Protein AF-A0A9D0LKR5-F1 (afdb_monomer)

Nearest PDB structures (foldseek):
  7ey6-assembly1_A  TM=2.014E-01  e=6.506E-01  Escherichia phage T7
  6r21-assembly1_A  TM=2.466E-01  e=1.812E+00  Escherichia phage T7
  2i8d-assembly1_B  TM=1.854E-01  e=2.496E+00  Lacticase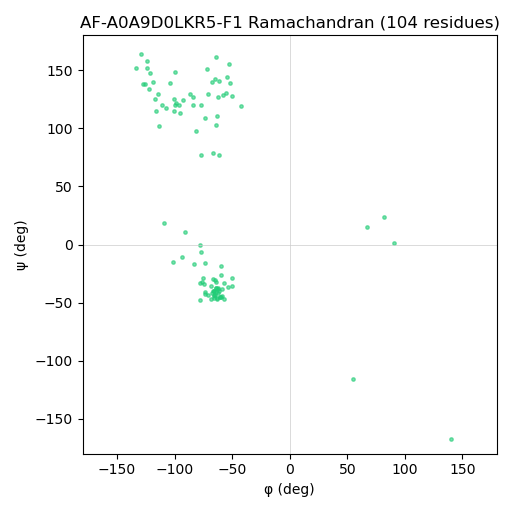ibacillus casei

Solvent-accessible surface area (backbone atoms only — not comparable to full-atom values): 6896 Å² total; per-residue (Å²): 136,87,80,90,73,82,64,46,83,51,100,92,45,78,46,68,58,68,79,81,48,67,95,49,92,45,78,43,80,45,79,55,89,96,43,79,46,76,44,65,49,70,57,70,72,53,47,49,52,49,49,52,51,50,54,50,51,36,44,76,71,62,72,49,78,82,75,71,88,65,73,80,69,78,66,76,48,77,67,55,46,51,53,46,48,63,74,68,47,88,56,80,55,70,70,56,53,54,52,50,39,56,72,72,72,103

Radius of gyration: 25.8 Å; Cα contacts (8 Å, |Δi|>4): 48; chains: 1; bounding box: 70×28×47 Å

Sequence (106 aa):
MATKINAQITPRGLLIPRAALQGWDEVEVVREGDQIVIRPVPPTREREAIRDLVIQALREDGLLVEMKEGSLWPPATPEERAELAKKLGIDPPLSEIAIEERRAGW

pLDDT: mean 76.83, std 10.13, range [48.41, 92.44]

Structure (mmCIF, N/CA/C/O backbone):
data_AF-A0A9D0LKR5-F1
#
_entry.id   AF-A0A9D0LKR5-F1
#
loop_
_atom_site.group_PDB
_atom_site.id
_atom_site.type_symbol
_atom_site.label_atom_id
_atom_site.label_alt_id
_atom_site.label_comp_id
_atom_site.label_asym_id
_atom_site.label_entity_id
_atom_site.label_seq_id
_atom_site.pdbx_PDB_ins_code
_atom_site.Cartn_x
_atom_site.Cartn_y
_atom_site.Cartn_z
_atom_site.occupancy
_atom_site.B_iso_or_equiv
_atom_site.auth_seq_id
_atom_site.auth_comp_id
_atom_site.auth_asym_id
_atom_site.auth_atom_id
_atom_site.pdbx_PDB_model_num
ATOM 1 N N . MET A 1 1 ? -27.263 10.505 3.291 1.00 48.41 1 MET A N 1
ATOM 2 C CA . MET A 1 1 ? -28.043 10.426 2.033 1.00 48.41 1 MET A CA 1
ATOM 3 C C . MET A 1 1 ? -27.398 9.374 1.149 1.00 48.41 1 MET A C 1
ATOM 5 O O . MET A 1 1 ? -26.181 9.384 1.049 1.00 48.41 1 MET A O 1
ATOM 9 N N . ALA A 1 2 ? -28.174 8.462 0.564 1.00 66.94 2 ALA A N 1
ATOM 10 C CA . ALA A 1 2 ? -27.649 7.445 -0.346 1.00 66.94 2 ALA A CA 1
ATOM 11 C C . ALA A 1 2 ? -27.808 7.921 -1.797 1.00 66.94 2 ALA A C 1
ATOM 13 O O . ALA A 1 2 ? -28.927 8.181 -2.243 1.00 66.94 2 ALA A O 1
ATOM 14 N N . THR A 1 3 ? -26.698 8.045 -2.521 1.00 75.62 3 THR A N 1
ATOM 15 C CA . THR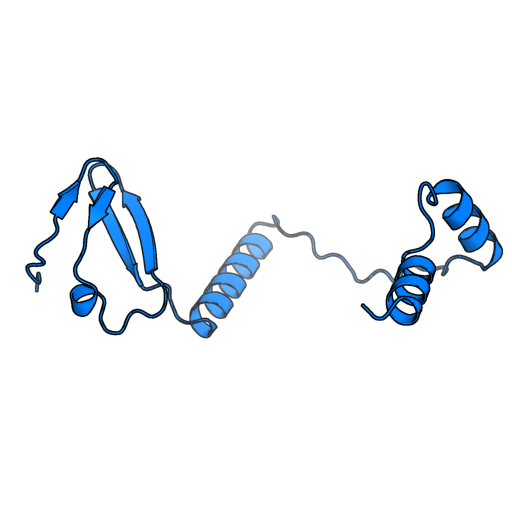 A 1 3 ? -26.699 8.378 -3.950 1.00 75.62 3 THR A CA 1
ATOM 16 C C . THR A 1 3 ? -26.895 7.100 -4.754 1.00 75.62 3 THR A C 1
ATOM 18 O O . THR A 1 3 ? -26.172 6.125 -4.562 1.00 75.62 3 THR A O 1
ATOM 21 N N . LYS A 1 4 ? -27.879 7.084 -5.658 1.00 81.44 4 LYS A N 1
ATOM 22 C CA . LYS A 1 4 ? -28.070 5.954 -6.572 1.00 81.44 4 LYS A CA 1
ATOM 23 C C . LYS A 1 4 ? -27.035 6.031 -7.689 1.00 81.44 4 LYS A C 1
ATOM 25 O O . LYS A 1 4 ? -27.004 7.008 -8.433 1.00 81.44 4 LYS A O 1
ATOM 30 N N . ILE A 1 5 ? -26.213 4.994 -7.804 1.00 84.56 5 ILE A N 1
ATOM 31 C CA . ILE A 1 5 ? -25.202 4.850 -8.852 1.00 84.56 5 ILE A CA 1
ATOM 32 C C . ILE A 1 5 ? -25.604 3.663 -9.725 1.00 84.56 5 ILE A C 1
ATOM 34 O O . ILE A 1 5 ? -25.878 2.578 -9.216 1.00 84.56 5 ILE A O 1
ATOM 38 N N . ASN A 1 6 ? -25.628 3.859 -11.042 1.00 86.94 6 ASN A N 1
ATOM 39 C CA . ASN A 1 6 ? -25.876 2.777 -11.990 1.00 86.94 6 ASN A CA 1
ATOM 40 C C . ASN A 1 6 ? -24.574 2.005 -12.220 1.00 86.94 6 ASN A C 1
ATOM 42 O O . ASN A 1 6 ? -23.735 2.445 -13.003 1.00 86.94 6 ASN A O 1
ATOM 46 N N . ALA A 1 7 ? -24.400 0.880 -11.529 1.00 86.69 7 ALA A N 1
ATOM 47 C CA . ALA A 1 7 ? -23.278 -0.031 -11.735 1.00 86.69 7 ALA A CA 1
ATOM 48 C C . ALA A 1 7 ? -23.695 -1.224 -12.611 1.00 86.69 7 ALA A C 1
ATOM 50 O O . ALA A 1 7 ? -24.843 -1.668 -12.564 1.00 86.69 7 ALA A O 1
ATOM 51 N N . GLN A 1 8 ? -22.763 -1.752 -13.403 1.00 91.38 8 GLN A N 1
ATOM 52 C CA . GLN A 1 8 ? -22.995 -2.908 -14.268 1.00 91.38 8 GLN A CA 1
ATOM 53 C C . GLN A 1 8 ? -22.101 -4.072 -13.845 1.00 91.38 8 GLN A C 1
ATOM 55 O O . GLN A 1 8 ? -20.881 -3.942 -13.789 1.00 91.38 8 GLN A O 1
ATOM 60 N N . ILE A 1 9 ? -22.705 -5.228 -13.579 1.00 90.69 9 ILE A N 1
ATOM 61 C CA . ILE A 1 9 ? -21.967 -6.471 -13.342 1.00 90.69 9 ILE A CA 1
ATOM 62 C C . ILE A 1 9 ? -21.699 -7.131 -14.694 1.00 90.69 9 ILE A C 1
ATOM 64 O O . ILE A 1 9 ? -22.607 -7.308 -15.505 1.00 90.69 9 ILE A O 1
ATOM 68 N N . THR A 1 10 ? -20.447 -7.502 -14.932 1.00 91.81 10 THR A N 1
ATOM 69 C CA . THR A 1 10 ? -20.003 -8.213 -16.132 1.00 91.81 10 THR A CA 1
ATOM 70 C C . THR A 1 10 ? -19.190 -9.449 -15.734 1.00 91.81 10 THR A C 1
ATOM 72 O O . THR A 1 10 ? -18.686 -9.503 -14.610 1.00 91.81 10 THR A O 1
ATOM 75 N N . PRO A 1 11 ? -18.956 -10.413 -16.644 1.00 92.44 11 PRO A N 1
ATOM 76 C CA . PRO A 1 11 ? -18.078 -11.555 -16.366 1.00 92.44 11 PRO A CA 1
ATOM 77 C C . PRO A 1 11 ? -16.631 -11.175 -16.013 1.00 92.44 11 PRO A C 1
ATOM 79 O O . PRO A 1 11 ? -15.903 -11.990 -15.458 1.00 92.44 11 PRO A O 1
ATOM 82 N N . ARG A 1 12 ? -16.198 -9.952 -16.350 1.00 89.06 12 ARG A N 1
ATOM 83 C CA . ARG A 1 12 ? -14.857 -9.435 -16.039 1.00 89.06 12 ARG A CA 1
ATOM 84 C C . ARG A 1 12 ? -14.802 -8.647 -14.727 1.00 89.06 12 ARG A C 1
ATOM 86 O O . ARG A 1 12 ? -13.709 -8.323 -14.282 1.00 89.06 12 ARG A O 1
ATOM 93 N N . GLY A 1 13 ? -15.950 -8.320 -14.128 1.00 85.88 13 GLY A N 1
ATOM 94 C CA . GLY A 1 13 ? -16.028 -7.542 -12.892 1.00 85.88 13 GLY A CA 1
ATOM 95 C C . GLY A 1 13 ? -17.160 -6.513 -12.867 1.00 85.88 13 GLY A C 1
ATOM 96 O O . GLY A 1 13 ? -18.066 -6.529 -13.706 1.00 85.88 13 GLY A O 1
ATOM 97 N N . LEU A 1 14 ? -17.093 -5.615 -11.881 1.00 88.50 14 LEU A N 1
ATOM 98 C CA . LEU A 1 14 ? -18.049 -4.533 -11.645 1.00 88.50 14 LEU A CA 1
ATOM 99 C C . LEU A 1 14 ? -17.594 -3.246 -12.350 1.00 88.50 14 LEU A C 1
ATOM 101 O O . LEU A 1 14 ? -16.496 -2.754 -12.101 1.00 88.50 14 LEU A O 1
ATOM 105 N N . LEU A 1 15 ? -18.448 -2.686 -13.203 1.00 88.50 15 LEU A N 1
ATOM 106 C CA . LEU A 1 15 ? -18.226 -1.407 -13.873 1.00 88.50 15 LEU A CA 1
ATOM 107 C C . LEU A 1 15 ? -19.010 -0.305 -13.163 1.00 88.50 15 LEU A C 1
ATOM 109 O O . LEU A 1 15 ? -20.229 -0.401 -13.010 1.00 88.50 15 LEU A O 1
ATOM 113 N N . ILE A 1 16 ? -18.310 0.756 -12.764 1.00 87.81 16 ILE A N 1
ATOM 114 C CA . ILE A 1 16 ? -18.886 1.920 -12.086 1.00 87.81 16 ILE A CA 1
ATOM 115 C C . ILE A 1 16 ? -18.581 3.173 -12.912 1.00 87.81 16 ILE A C 1
ATOM 117 O O . ILE A 1 16 ? -17.434 3.356 -13.332 1.00 87.81 16 ILE A O 1
ATOM 121 N N . PRO A 1 17 ? -19.568 4.055 -13.153 1.00 88.50 17 PRO A N 1
ATOM 122 C CA . PRO A 1 17 ? -19.330 5.314 -13.841 1.00 88.50 17 PRO A CA 1
ATOM 123 C C . PRO A 1 17 ? -18.293 6.156 -13.098 1.00 88.50 17 PRO A C 1
ATOM 125 O O . PRO A 1 17 ? -18.460 6.447 -11.917 1.00 88.50 17 PRO A O 1
ATOM 128 N N . ARG A 1 18 ? -17.260 6.627 -13.804 1.00 83.12 18 ARG A N 1
ATOM 129 C CA . ARG A 1 18 ? -16.203 7.464 -13.207 1.00 83.12 18 ARG A CA 1
ATOM 130 C C . ARG A 1 18 ? -16.749 8.732 -12.542 1.00 83.12 18 ARG A C 1
ATOM 132 O O . ARG A 1 18 ? -16.221 9.156 -11.524 1.00 83.12 18 ARG A O 1
ATOM 139 N N . ALA A 1 19 ? -17.831 9.299 -13.077 1.00 85.44 19 ALA A N 1
ATOM 140 C CA . ALA A 1 19 ? -18.509 10.459 -12.496 1.00 85.44 19 ALA A CA 1
ATOM 141 C C . ALA A 1 19 ? -19.033 10.205 -11.070 1.00 85.44 19 ALA A C 1
ATOM 143 O O . ALA A 1 19 ? -19.140 11.138 -10.283 1.00 85.44 19 ALA A O 1
ATOM 144 N N . ALA A 1 20 ? -19.322 8.950 -10.713 1.00 84.88 20 ALA A N 1
ATOM 145 C CA . ALA A 1 20 ? -19.745 8.591 -9.363 1.00 84.88 20 ALA A CA 1
ATOM 146 C C . ALA A 1 20 ? -18.598 8.632 -8.336 1.00 84.88 20 ALA A C 1
ATOM 148 O O . ALA A 1 20 ? -18.862 8.651 -7.139 1.00 84.88 20 ALA A O 1
ATOM 149 N N . LEU A 1 21 ? -17.346 8.659 -8.803 1.00 85.06 21 LEU A N 1
ATOM 150 C CA . LEU A 1 21 ? -16.126 8.732 -7.994 1.00 85.06 21 LEU A CA 1
ATOM 151 C C . LEU A 1 21 ? -15.446 10.107 -8.128 1.00 85.06 21 LEU A C 1
ATOM 153 O O . LEU A 1 21 ? -14.251 10.249 -7.880 1.00 85.06 21 LEU A O 1
ATOM 157 N N . GLN A 1 22 ? -16.173 11.125 -8.598 1.00 81.94 22 GLN A N 1
ATOM 158 C CA . GLN A 1 22 ? -15.602 12.444 -8.842 1.00 81.94 22 GLN A CA 1
ATOM 159 C C . GLN A 1 22 ? -15.080 13.061 -7.535 1.00 81.94 22 GLN A C 1
ATOM 161 O O . GLN A 1 22 ? -15.808 13.161 -6.552 1.00 81.94 22 GLN A O 1
ATOM 166 N N . GLY A 1 23 ? -13.816 13.490 -7.547 1.00 79.00 23 GLY A N 1
ATOM 167 C CA . GLY A 1 23 ? -13.122 14.016 -6.368 1.00 79.00 23 GLY A CA 1
ATOM 168 C C . GLY A 1 23 ? -12.367 12.961 -5.555 1.00 79.00 23 GLY A C 1
ATOM 169 O O . GLY A 1 23 ? -11.787 13.309 -4.532 1.00 79.00 23 GLY A O 1
ATOM 170 N N . TRP A 1 24 ? -12.372 11.692 -5.978 1.00 83.19 24 TRP A N 1
ATOM 171 C CA . TRP A 1 24 ? -11.511 10.652 -5.414 1.00 83.19 24 TRP A CA 1
ATOM 172 C C . TRP A 1 24 ? -10.318 10.440 -6.352 1.00 83.19 24 TRP A C 1
ATOM 174 O O . TRP A 1 24 ? -10.502 10.022 -7.497 1.00 83.19 24 TRP A O 1
ATOM 184 N N . ASP A 1 25 ? -9.111 10.753 -5.880 1.00 78.50 25 ASP A N 1
ATOM 185 C CA . ASP A 1 25 ? -7.879 10.620 -6.672 1.00 78.50 25 ASP A CA 1
ATOM 186 C C . ASP A 1 25 ? -7.403 9.161 -6.739 1.00 78.50 25 ASP A C 1
ATOM 188 O O . ASP A 1 25 ? -7.151 8.623 -7.818 1.00 78.50 25 ASP A O 1
ATOM 192 N N . GLU A 1 26 ? -7.357 8.496 -5.585 1.00 80.25 26 GLU A N 1
ATOM 193 C CA . GLU A 1 26 ? -7.090 7.065 -5.443 1.00 80.25 26 GLU A CA 1
ATOM 194 C C . GLU A 1 26 ? -8.273 6.388 -4.741 1.00 80.25 26 GLU A C 1
ATOM 196 O O . GLU A 1 26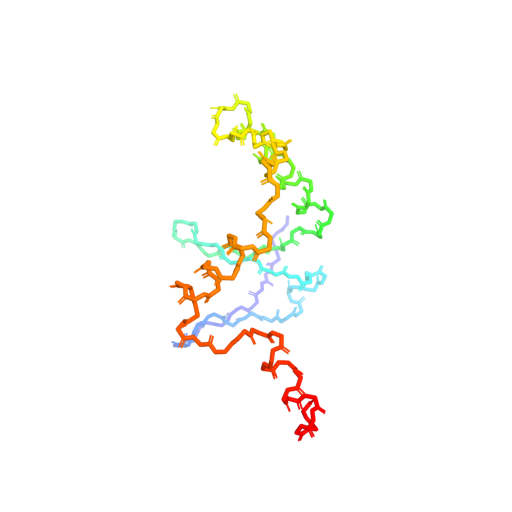 ? -8.937 6.985 -3.888 1.00 80.25 26 GLU A O 1
ATOM 201 N N . VAL A 1 27 ? -8.539 5.126 -5.087 1.00 84.81 27 VAL A N 1
ATOM 202 C CA . VAL A 1 27 ? -9.642 4.344 -4.512 1.00 84.81 27 VAL A CA 1
ATOM 203 C C . VAL A 1 27 ? -9.146 3.011 -3.975 1.00 84.81 27 VAL A C 1
ATOM 205 O O . VAL A 1 27 ? -8.346 2.327 -4.611 1.00 84.81 27 VAL A O 1
ATOM 208 N N . GLU A 1 28 ? -9.646 2.635 -2.805 1.00 85.25 28 GLU A N 1
ATOM 209 C CA . GLU A 1 28 ? -9.446 1.323 -2.203 1.00 85.25 28 GLU A CA 1
ATOM 210 C C . GLU A 1 28 ? -10.725 0.497 -2.366 1.00 85.25 28 GLU A C 1
ATOM 212 O O . GLU A 1 28 ? -11.835 1.012 -2.202 1.00 85.25 28 GLU A O 1
ATOM 217 N N . VAL A 1 29 ? -10.562 -0.789 -2.679 1.00 85.56 29 VAL A N 1
ATOM 218 C CA . VAL A 1 29 ? -11.661 -1.751 -2.799 1.00 85.56 29 VAL A CA 1
ATOM 219 C C . VAL A 1 29 ? -11.489 -2.821 -1.729 1.00 85.56 29 VAL A C 1
ATOM 221 O O . VAL A 1 29 ? -10.536 -3.596 -1.767 1.00 85.56 29 VAL A O 1
ATOM 224 N N . VAL A 1 30 ? -12.427 -2.875 -0.787 1.00 85.50 30 VAL A N 1
ATOM 225 C CA . VAL A 1 30 ? -12.418 -3.805 0.347 1.00 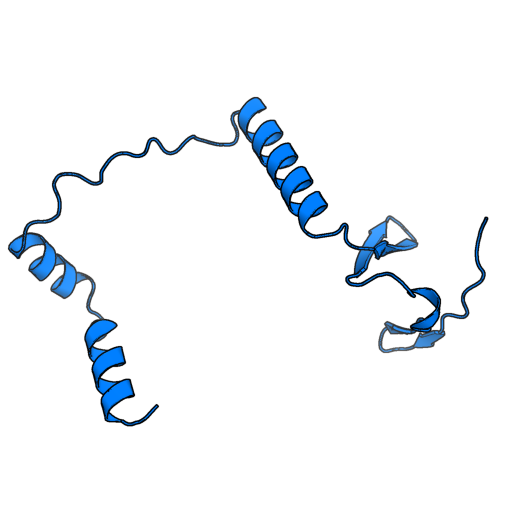85.50 30 VAL A CA 1
ATOM 226 C C . VAL A 1 30 ? -13.647 -4.701 0.274 1.00 85.50 30 VAL A C 1
ATOM 228 O O . VAL A 1 30 ? -14.743 -4.250 -0.053 1.00 85.50 30 VAL A O 1
ATOM 231 N N . ARG A 1 31 ? -13.480 -5.988 0.580 1.00 87.12 31 ARG A N 1
ATOM 232 C CA . ARG A 1 31 ? -14.599 -6.922 0.726 1.00 87.12 31 ARG A CA 1
ATOM 233 C C . ARG A 1 31 ? -14.978 -7.022 2.200 1.00 87.12 31 ARG A C 1
ATOM 235 O O . ARG A 1 31 ? -14.202 -7.549 2.990 1.00 87.12 31 ARG A O 1
ATOM 242 N N . GLU A 1 32 ? -16.168 -6.552 2.553 1.00 87.31 32 GLU A N 1
ATOM 243 C CA . GLU A 1 32 ? -16.717 -6.637 3.909 1.00 87.31 32 GLU A CA 1
ATOM 244 C C . GLU A 1 32 ? -17.937 -7.562 3.903 1.00 87.31 32 GLU A C 1
ATOM 246 O O . GLU A 1 32 ? -19.018 -7.192 3.444 1.00 87.31 32 GLU A O 1
ATOM 251 N N . GLY A 1 33 ? -17.750 -8.800 4.372 1.00 88.38 33 GLY A N 1
ATOM 252 C CA . GLY A 1 33 ? -18.793 -9.830 4.365 1.00 88.38 33 GLY A CA 1
ATOM 253 C C . GLY A 1 33 ? -19.368 -10.064 2.963 1.00 88.38 33 GLY A C 1
ATOM 254 O O . GLY A 1 33 ? -18.651 -10.473 2.043 1.00 88.38 33 GLY A O 1
ATOM 255 N N . ASP A 1 34 ? -20.658 -9.760 2.812 1.00 87.50 34 ASP A N 1
ATOM 256 C CA . ASP A 1 34 ? -21.416 -9.895 1.561 1.00 87.50 34 ASP A CA 1
ATOM 257 C C . ASP A 1 34 ? -21.396 -8.622 0.691 1.00 87.50 34 ASP A C 1
ATOM 259 O O . ASP A 1 34 ? -22.152 -8.510 -0.276 1.00 87.50 34 ASP A O 1
ATOM 263 N N . GLN A 1 35 ? -20.547 -7.643 1.021 1.00 82.94 35 GLN A N 1
ATOM 264 C CA . GLN A 1 35 ? -20.481 -6.348 0.345 1.00 82.94 35 GLN A CA 1
ATOM 265 C C . GLN A 1 35 ? -19.080 -6.041 -0.193 1.00 82.94 35 GLN A C 1
ATOM 267 O O . GLN A 1 35 ? -18.057 -6.485 0.333 1.00 82.94 35 GLN A O 1
ATOM 272 N N . ILE A 1 36 ? -19.044 -5.248 -1.263 1.00 84.88 36 ILE A N 1
ATOM 273 C CA . ILE A 1 36 ? -17.825 -4.629 -1.787 1.00 84.88 36 ILE A CA 1
ATOM 274 C C . ILE A 1 36 ? -17.905 -3.143 -1.453 1.00 84.88 36 ILE A C 1
ATOM 276 O O . ILE A 1 36 ? -18.799 -2.444 -1.931 1.00 84.88 36 ILE A O 1
ATOM 280 N N . VAL A 1 37 ? -16.966 -2.673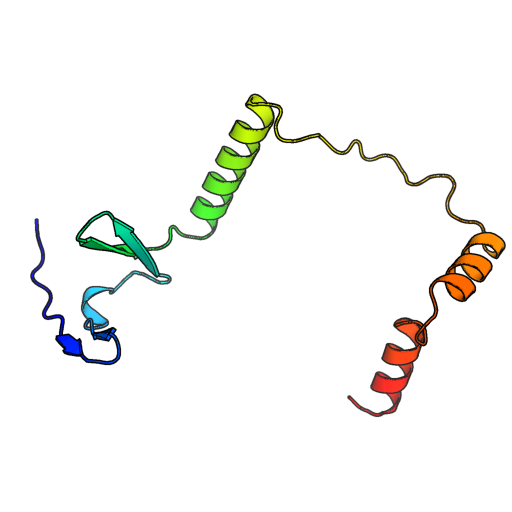 -0.640 1.00 85.44 37 VAL A N 1
ATOM 281 C CA . VAL A 1 37 ? -16.833 -1.275 -0.239 1.00 85.44 37 VAL A CA 1
ATOM 282 C C . VAL A 1 37 ? -15.757 -0.635 -1.102 1.00 85.44 37 VAL A C 1
ATOM 284 O O . VAL A 1 37 ? -14.616 -1.090 -1.126 1.00 85.44 37 VAL A O 1
ATOM 287 N N . ILE A 1 38 ? -16.121 0.426 -1.815 1.00 86.69 38 ILE A N 1
ATOM 288 C CA . ILE A 1 38 ? -15.181 1.252 -2.575 1.00 86.69 38 ILE A CA 1
ATOM 289 C C . ILE A 1 38 ? -15.122 2.597 -1.873 1.00 86.69 38 ILE A C 1
ATOM 291 O O . ILE A 1 38 ? -16.150 3.260 -1.730 1.00 86.69 38 ILE A O 1
ATOM 295 N N . ARG A 1 39 ? -13.935 2.982 -1.412 1.00 87.25 39 ARG A N 1
ATOM 296 C CA . ARG A 1 39 ? -13.729 4.197 -0.618 1.00 87.25 39 ARG A CA 1
ATOM 297 C C . ARG A 1 39 ? -12.534 4.993 -1.139 1.00 87.25 39 ARG A C 1
ATOM 299 O O . ARG A 1 39 ? -11.630 4.389 -1.721 1.00 87.25 39 ARG A O 1
ATOM 306 N N . PRO A 1 40 ? -12.517 6.325 -0.964 1.00 85.31 40 PRO A N 1
ATOM 307 C CA . PRO A 1 40 ? -11.358 7.109 -1.332 1.00 85.31 40 PRO A CA 1
ATOM 308 C C . PRO A 1 40 ? -10.193 6.699 -0.447 1.00 85.31 40 PRO A C 1
ATOM 310 O O . PRO A 1 40 ? -10.346 6.448 0.751 1.00 85.31 40 PRO A O 1
ATOM 313 N N . VAL A 1 41 ? -9.022 6.660 -1.052 1.00 80.81 41 VAL A N 1
ATOM 314 C CA . VAL A 1 41 ? -7.788 6.625 -0.298 1.00 80.81 41 VAL A CA 1
ATOM 315 C C . VAL A 1 41 ? -7.590 8.007 0.336 1.00 80.81 41 VAL A C 1
ATOM 317 O O . VAL A 1 41 ? -7.662 9.012 -0.376 1.00 80.81 41 VAL A O 1
ATOM 320 N N . PRO A 1 42 ? -7.318 8.079 1.646 1.00 71.81 42 PRO A N 1
ATOM 321 C CA . PRO A 1 42 ? -7.017 9.344 2.295 1.00 71.81 42 PRO A CA 1
ATOM 322 C C . PRO A 1 42 ? -5.748 9.979 1.688 1.00 71.81 42 PRO A C 1
ATOM 324 O O . PRO A 1 42 ? -4.796 9.256 1.373 1.00 71.81 42 PRO A O 1
ATOM 327 N N . PRO A 1 43 ? -5.708 11.312 1.494 1.00 67.38 43 PRO A N 1
ATOM 328 C CA . PRO A 1 43 ? -4.578 12.007 0.878 1.00 67.38 43 PRO A CA 1
ATOM 329 C C . PRO A 1 43 ? -3.248 11.669 1.565 1.00 67.38 43 PRO A C 1
ATOM 331 O O . PRO A 1 43 ? -3.211 11.327 2.742 1.00 67.38 43 PRO A O 1
ATOM 334 N N . THR A 1 44 ? -2.126 11.806 0.855 1.00 62.31 44 THR A N 1
ATOM 335 C CA . THR A 1 44 ? -0.791 11.374 1.320 1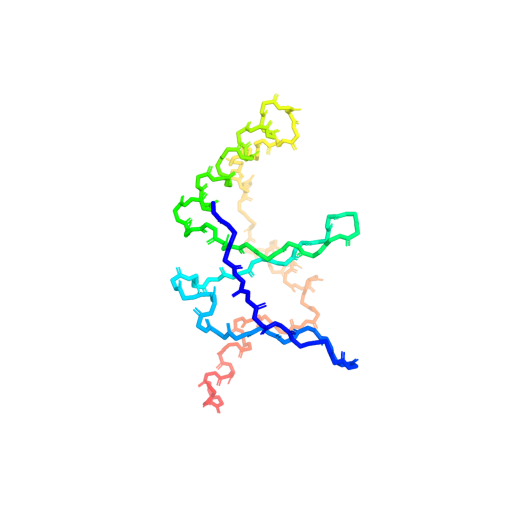.00 62.31 44 THR A CA 1
ATOM 336 C C . THR A 1 44 ? -0.428 11.867 2.726 1.00 62.31 44 THR A C 1
ATOM 338 O O . THR A 1 44 ? 0.153 11.110 3.494 1.00 62.31 44 THR A O 1
ATOM 341 N N . ARG A 1 45 ? -0.851 13.082 3.110 1.00 59.69 45 ARG A N 1
ATOM 342 C CA . ARG A 1 45 ? -0.672 13.616 4.476 1.00 59.69 45 ARG A CA 1
ATOM 343 C C . ARG A 1 45 ? -1.424 12.826 5.547 1.00 59.69 45 ARG A C 1
ATOM 345 O O . ARG A 1 45 ? -0.922 12.652 6.649 1.00 59.69 45 ARG A O 1
ATOM 352 N N . GLU A 1 46 ? -2.621 12.349 5.235 1.00 64.62 46 GLU A N 1
ATOM 353 C CA . GLU A 1 46 ? -3.384 11.472 6.120 1.00 64.62 46 GLU A CA 1
ATOM 354 C C . GLU A 1 46 ? -2.800 10.056 6.127 1.00 64.62 46 GLU A C 1
ATOM 356 O O . GLU A 1 46 ? -2.764 9.432 7.179 1.00 64.62 46 GLU A O 1
ATOM 361 N N . ARG A 1 47 ? -2.260 9.558 5.004 1.00 65.50 47 ARG A N 1
ATOM 362 C CA . ARG A 1 47 ? -1.504 8.290 4.982 1.00 65.50 47 ARG A CA 1
ATOM 363 C C . ARG A 1 47 ? -0.241 8.351 5.841 1.00 65.50 47 ARG A C 1
ATOM 365 O O . ARG A 1 47 ? 0.040 7.386 6.539 1.00 65.50 47 ARG A O 1
ATOM 372 N N . GLU A 1 48 ? 0.504 9.452 5.796 1.00 69.88 48 GLU A N 1
ATOM 373 C CA . GLU A 1 48 ? 1.661 9.689 6.669 1.00 69.88 48 GLU A CA 1
ATOM 374 C C . GLU A 1 48 ? 1.226 9.745 8.134 1.00 69.88 48 GLU A C 1
ATOM 376 O O . GLU A 1 48 ? 1.773 9.012 8.947 1.00 69.88 48 GLU A O 1
ATOM 381 N N . ALA A 1 49 ? 0.160 10.484 8.453 1.00 75.06 49 ALA A N 1
ATOM 382 C CA . ALA A 1 49 ? -0.383 10.531 9.809 1.00 75.06 49 ALA A CA 1
ATOM 383 C C . ALA A 1 49 ? -0.883 9.158 10.307 1.00 75.06 49 ALA A C 1
ATOM 385 O O . ALA A 1 49 ? -0.648 8.795 11.457 1.00 75.06 49 ALA A O 1
ATOM 386 N N . ILE A 1 50 ? -1.541 8.367 9.451 1.00 76.69 50 ILE A N 1
ATOM 387 C CA . ILE A 1 50 ? -1.968 6.994 9.767 1.00 76.69 50 ILE A CA 1
ATOM 388 C C . ILE A 1 50 ? -0.749 6.095 9.958 1.00 76.69 50 ILE A C 1
ATOM 390 O O . ILE A 1 50 ? -0.715 5.303 10.894 1.00 76.69 50 ILE A O 1
ATOM 394 N N . ARG A 1 51 ? 0.262 6.214 9.094 1.00 78.75 51 ARG A N 1
ATOM 395 C CA . ARG A 1 51 ? 1.515 5.467 9.213 1.00 78.75 51 ARG A CA 1
ATOM 396 C C . ARG A 1 51 ? 2.217 5.794 10.526 1.00 78.75 51 ARG A C 1
ATOM 398 O O . ARG A 1 51 ? 2.641 4.867 11.205 1.00 78.75 51 ARG A O 1
ATOM 405 N N . ASP A 1 52 ? 2.297 7.064 10.897 1.00 81.50 52 ASP A N 1
ATOM 406 C CA . ASP A 1 52 ? 2.902 7.508 12.152 1.00 81.50 52 ASP A CA 1
ATOM 407 C C . ASP A 1 52 ? 2.119 6.982 13.358 1.00 81.50 52 ASP A C 1
ATOM 409 O O . ASP A 1 52 ? 2.717 6.496 14.315 1.00 81.50 52 ASP A O 1
ATOM 413 N N . LEU A 1 53 ? 0.785 6.983 13.286 1.00 81.25 53 LEU A N 1
ATOM 414 C CA . LEU A 1 53 ? -0.079 6.429 14.328 1.00 81.25 53 LEU A CA 1
ATOM 415 C C . LEU A 1 53 ? 0.085 4.908 14.463 1.00 81.25 53 LEU A C 1
ATOM 417 O O . LEU A 1 53 ? 0.156 4.393 15.575 1.00 81.25 53 LEU A O 1
ATOM 421 N N . VAL A 1 54 ? 0.213 4.188 13.345 1.00 81.69 54 VAL A N 1
ATOM 422 C CA . VAL A 1 54 ? 0.499 2.745 13.332 1.00 81.69 54 VAL A CA 1
ATOM 423 C C . VAL A 1 54 ? 1.892 2.459 13.889 1.00 81.69 54 VAL A C 1
ATOM 425 O O . VAL A 1 54 ? 2.043 1.560 14.709 1.00 81.69 54 VAL A O 1
ATOM 428 N N . ILE A 1 55 ? 2.911 3.225 13.490 1.00 83.88 55 ILE A N 1
ATOM 429 C CA . ILE A 1 55 ? 4.272 3.102 14.032 1.00 83.88 55 ILE A CA 1
ATOM 430 C C . ILE A 1 55 ? 4.256 3.338 15.544 1.00 83.88 55 ILE A C 1
AT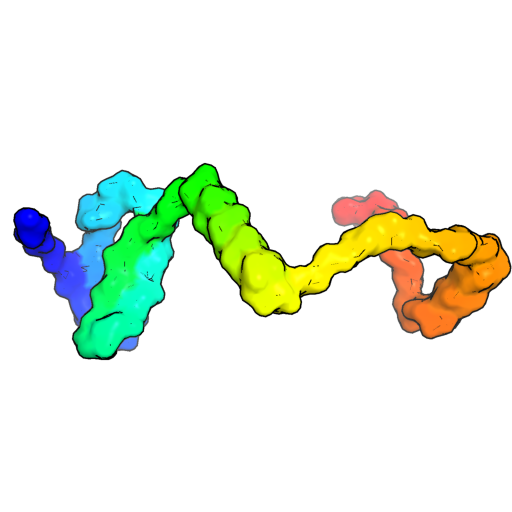OM 432 O O . ILE A 1 55 ? 4.865 2.574 16.288 1.00 83.88 55 ILE A O 1
ATOM 436 N N . GLN A 1 56 ? 3.537 4.358 16.007 1.00 82.19 56 GLN A N 1
ATOM 437 C CA . GLN A 1 56 ? 3.422 4.665 17.425 1.00 82.19 56 GLN A CA 1
ATOM 438 C C . GLN A 1 56 ? 2.732 3.532 18.197 1.00 82.19 56 GLN A C 1
ATOM 440 O O . GLN A 1 56 ? 3.268 3.092 19.210 1.00 82.19 56 GLN A O 1
ATOM 445 N N . ALA A 1 57 ? 1.621 2.993 17.685 1.00 84.00 57 ALA A N 1
ATOM 446 C CA . ALA A 1 57 ? 0.930 1.857 18.297 1.00 84.00 57 ALA A CA 1
ATOM 447 C C . ALA A 1 57 ? 1.824 0.607 18.371 1.00 84.00 57 ALA A C 1
ATOM 449 O O . ALA A 1 57 ? 1.951 -0.015 19.421 1.00 84.00 57 ALA A O 1
ATOM 450 N N . LEU A 1 58 ? 2.531 0.277 17.286 1.00 84.00 58 LEU A N 1
ATOM 451 C CA . LEU A 1 58 ? 3.447 -0.867 17.272 1.00 84.00 58 LEU A CA 1
ATOM 452 C C . LEU A 1 58 ? 4.653 -0.669 18.208 1.00 84.00 58 LEU A C 1
ATOM 454 O O . LEU A 1 58 ? 5.194 -1.645 18.727 1.00 84.00 58 LEU A O 1
ATOM 458 N N . ARG A 1 59 ? 5.095 0.576 18.426 1.00 83.12 59 ARG A N 1
ATOM 459 C CA . ARG A 1 59 ? 6.133 0.908 19.411 1.00 83.12 59 ARG A CA 1
ATOM 460 C C . ARG A 1 59 ? 5.610 0.748 20.841 1.00 83.12 59 ARG A C 1
ATOM 462 O O . ARG A 1 59 ? 6.323 0.191 21.670 1.00 83.12 59 ARG A O 1
ATOM 469 N N . GLU A 1 60 ? 4.390 1.203 21.120 1.00 84.69 60 GLU A N 1
ATOM 470 C CA . GLU A 1 60 ? 3.730 1.047 22.426 1.00 84.69 60 GLU A CA 1
ATOM 471 C C . GLU A 1 60 ? 3.505 -0.428 22.784 1.00 84.69 60 GLU A C 1
ATOM 473 O O . GLU A 1 60 ? 3.745 -0.826 23.923 1.00 84.69 60 GLU A O 1
ATOM 478 N N . ASP A 1 61 ? 3.175 -1.256 21.792 1.00 85.75 61 ASP A N 1
ATOM 479 C CA . ASP A 1 61 ? 3.016 -2.706 21.948 1.00 85.75 61 ASP A CA 1
ATOM 480 C C . ASP A 1 61 ? 4.357 -3.471 21.993 1.00 85.75 61 ASP A C 1
ATOM 482 O O . ASP A 1 61 ? 4.380 -4.699 22.106 1.00 85.75 61 ASP A O 1
ATOM 486 N N . GLY A 1 62 ? 5.497 -2.775 21.885 1.00 83.06 62 GLY A N 1
ATOM 487 C CA . GLY A 1 62 ? 6.833 -3.382 21.889 1.00 83.06 62 GLY A CA 1
ATOM 488 C C . GLY A 1 62 ? 7.138 -4.247 20.659 1.00 83.06 62 GLY A C 1
ATOM 489 O O . GLY A 1 62 ? 8.096 -5.021 20.667 1.00 83.06 62 GLY A O 1
ATOM 490 N N . LEU A 1 63 ? 6.333 -4.127 19.600 1.00 81.38 63 LEU A N 1
ATOM 491 C CA . LEU A 1 63 ? 6.476 -4.861 18.340 1.00 81.38 63 LEU A CA 1
ATOM 492 C C . LEU A 1 63 ? 7.488 -4.210 17.390 1.00 81.38 63 LEU A C 1
ATOM 494 O O . LEU A 1 63 ? 7.966 -4.858 16.459 1.00 81.38 63 LEU A O 1
ATOM 498 N N . LEU A 1 64 ? 7.837 -2.943 17.627 1.00 76.38 64 LEU A N 1
ATOM 499 C CA . LEU A 1 64 ? 8.958 -2.285 16.965 1.00 76.38 64 LEU A CA 1
ATOM 500 C C . LEU A 1 64 ? 10.181 -2.282 17.871 1.00 76.38 64 LEU A C 1
ATOM 502 O O . LEU A 1 64 ? 10.189 -1.688 18.947 1.00 76.38 64 LEU A O 1
ATOM 506 N N . VAL A 1 65 ? 11.249 -2.900 17.380 1.00 71.56 65 VAL A N 1
ATOM 507 C CA . VAL A 1 65 ? 12.579 -2.733 17.955 1.00 71.56 65 VAL A CA 1
ATOM 508 C C . VAL A 1 65 ? 13.175 -1.469 17.355 1.00 71.56 65 VAL A C 1
ATOM 510 O O . VAL A 1 65 ? 13.357 -1.382 16.140 1.00 71.56 65 VAL A O 1
ATOM 513 N N . GLU A 1 66 ? 13.504 -0.491 18.196 1.00 65.94 66 GLU A N 1
ATOM 514 C CA . GLU A 1 66 ? 14.371 0.597 17.757 1.00 65.94 66 GLU A CA 1
ATOM 515 C C . GLU A 1 66 ? 15.731 0.004 17.397 1.00 65.94 66 GLU A C 1
ATOM 517 O O . GLU A 1 66 ? 16.483 -0.460 18.261 1.00 65.94 66 GLU A O 1
ATOM 522 N N . MET A 1 67 ? 16.056 0.010 16.103 1.00 57.72 67 MET A N 1
ATOM 523 C CA . MET A 1 67 ? 17.437 -0.154 15.687 1.00 57.72 67 MET A CA 1
ATOM 524 C C . MET A 1 67 ? 18.177 1.058 16.232 1.00 57.72 67 MET A C 1
ATOM 526 O O . MET A 1 67 ? 18.064 2.158 15.696 1.00 57.72 67 MET A O 1
ATOM 530 N N . LYS A 1 68 ? 18.920 0.866 17.326 1.00 61.66 68 LYS A N 1
ATOM 531 C CA . LYS A 1 68 ? 19.960 1.821 17.696 1.00 61.66 68 LYS A CA 1
ATOM 532 C C . LYS A 1 68 ? 20.789 2.019 16.436 1.00 61.66 68 LYS A C 1
ATOM 534 O O . LYS A 1 68 ? 21.213 1.021 15.851 1.00 61.66 68 LYS A O 1
ATOM 539 N N . GLU A 1 69 ? 20.992 3.266 16.019 1.00 54.97 69 GLU A N 1
ATOM 540 C CA . GLU A 1 69 ? 22.026 3.614 15.046 1.00 54.97 69 GLU A CA 1
ATOM 541 C C . GLU A 1 69 ? 23.377 3.230 15.659 1.00 54.97 69 GLU A C 1
ATOM 543 O O . GLU A 1 69 ? 24.119 4.031 16.220 1.00 54.97 69 GLU A O 1
ATOM 548 N N . GLY A 1 70 ? 23.666 1.935 15.637 1.00 53.69 70 GLY A N 1
ATOM 549 C CA . GLY A 1 70 ? 24.989 1.414 15.817 1.00 53.69 70 GLY A CA 1
ATOM 550 C C . GLY A 1 70 ? 25.693 1.744 14.526 1.00 53.69 70 GLY A C 1
ATOM 551 O O . GLY A 1 70 ? 25.387 1.157 13.488 1.00 53.69 70 GLY A O 1
ATOM 552 N N . SER A 1 71 ? 26.616 2.701 14.591 1.00 59.12 71 SER A N 1
ATOM 553 C CA . SER A 1 71 ? 27.682 2.787 13.606 1.00 59.12 71 SER A CA 1
ATOM 554 C C . SER A 1 71 ? 28.174 1.363 13.353 1.00 59.12 71 SER A C 1
ATOM 556 O O . SER A 1 71 ? 28.576 0.678 14.299 1.00 59.12 71 SER A O 1
ATOM 558 N N . LEU A 1 72 ? 28.066 0.890 12.109 1.00 59.47 72 LEU A N 1
ATOM 559 C CA . LEU A 1 72 ? 28.719 -0.338 11.673 1.00 59.47 72 LEU A CA 1
ATOM 560 C C . LEU A 1 72 ? 30.223 -0.045 11.710 1.00 59.47 72 LEU A C 1
ATOM 562 O O . LEU A 1 72 ? 30.821 0.323 10.701 1.00 59.47 72 LEU A O 1
ATOM 566 N N . TRP A 1 73 ? 30.795 -0.088 12.914 1.00 58.12 73 TRP A N 1
ATOM 567 C CA . TRP A 1 73 ? 32.194 0.188 13.182 1.00 58.12 73 TRP A CA 1
ATOM 568 C C . TRP A 1 73 ? 32.826 -0.986 13.929 1.00 58.12 73 TRP A C 1
ATOM 570 O O . TRP A 1 73 ? 32.218 -1.506 14.871 1.00 58.12 73 TRP A O 1
ATOM 580 N N . PRO A 1 74 ? 34.058 -1.371 13.564 1.00 67.50 74 PRO A N 1
ATOM 581 C CA . PRO A 1 74 ? 34.951 -0.678 12.633 1.00 67.50 74 PRO A CA 1
ATOM 582 C C . PRO A 1 74 ? 34.504 -0.766 11.164 1.00 67.50 74 PRO A C 1
ATOM 584 O O . PRO A 1 74 ? 33.819 -1.716 10.784 1.00 67.50 74 PRO A O 1
ATOM 587 N N . PRO A 1 75 ? 34.833 0.248 10.344 1.00 69.19 75 PRO A N 1
ATOM 588 C CA . PRO A 1 75 ? 34.562 0.183 8.927 1.00 69.19 75 PRO A CA 1
ATOM 589 C C . PRO A 1 75 ? 35.475 -0.911 8.379 1.00 69.19 75 PRO A C 1
ATOM 591 O O . PRO A 1 75 ? 36.635 -1.011 8.789 1.00 69.19 75 PRO A O 1
ATOM 594 N N . ALA A 1 76 ? 34.964 -1.725 7.464 1.00 76.62 76 ALA A N 1
ATOM 595 C CA . ALA A 1 76 ? 35.775 -2.792 6.899 1.00 76.62 76 ALA A CA 1
ATOM 596 C C . ALA A 1 76 ? 37.073 -2.212 6.306 1.00 76.62 76 ALA A C 1
ATOM 598 O O . ALA A 1 76 ? 37.032 -1.231 5.545 1.00 76.62 76 ALA A O 1
ATOM 599 N N . THR A 1 77 ? 38.216 -2.801 6.659 1.00 83.81 77 THR A N 1
ATOM 600 C CA . THR A 1 77 ? 39.510 -2.379 6.113 1.00 83.81 77 THR A CA 1
ATOM 601 C C . THR A 1 77 ? 39.554 -2.635 4.601 1.00 83.81 77 THR A C 1
ATOM 603 O O . THR A 1 77 ? 38.749 -3.408 4.069 1.00 83.81 77 THR A O 1
ATOM 606 N N . PRO A 1 78 ? 40.469 -1.996 3.853 1.00 80.25 78 PRO A N 1
ATOM 607 C CA . PRO A 1 78 ? 40.619 -2.260 2.423 1.00 80.25 78 PRO A CA 1
ATOM 608 C C . PRO A 1 78 ? 40.814 -3.751 2.101 1.00 80.25 78 PRO A C 1
ATOM 610 O O . PRO A 1 78 ? 40.265 -4.237 1.112 1.00 80.25 78 PRO A O 1
ATOM 613 N N . GLU A 1 79 ? 41.532 -4.486 2.956 1.00 81.62 79 GLU A N 1
ATOM 614 C CA . GLU A 1 79 ? 41.752 -5.928 2.820 1.00 81.62 79 GLU A CA 1
ATOM 615 C C . GLU A 1 79 ? 40.460 -6.727 3.042 1.00 81.62 79 GLU A C 1
ATOM 617 O O . GLU A 1 79 ? 40.111 -7.576 2.220 1.00 81.62 79 GLU A O 1
ATOM 622 N N . GLU A 1 80 ? 39.705 -6.412 4.098 1.00 81.12 80 GLU A N 1
ATOM 623 C CA . GLU A 1 80 ? 38.418 -7.054 4.400 1.00 81.12 80 GLU A CA 1
ATOM 624 C C . GLU A 1 80 ? 37.393 -6.804 3.289 1.00 81.12 80 GLU A C 1
ATOM 626 O O . GLU A 1 80 ? 36.650 -7.703 2.893 1.00 81.12 80 GLU A O 1
ATOM 631 N N . ARG A 1 81 ? 37.386 -5.593 2.721 1.00 78.12 81 ARG A N 1
ATOM 632 C CA . ARG A 1 81 ? 36.530 -5.239 1.581 1.00 78.12 81 ARG A CA 1
ATOM 633 C C . ARG A 1 81 ? 36.898 -6.020 0.324 1.00 78.12 81 ARG A C 1
ATOM 635 O O . ARG A 1 81 ? 35.993 -6.449 -0.388 1.00 78.12 81 ARG A O 1
ATOM 642 N N . ALA A 1 82 ? 38.187 -6.217 0.052 1.00 77.50 82 ALA A N 1
ATOM 643 C CA . ALA A 1 82 ? 38.646 -7.005 -1.091 1.00 77.50 82 ALA A CA 1
ATOM 644 C C . ALA A 1 82 ? 38.282 -8.492 -0.939 1.00 77.50 82 ALA A C 1
ATOM 646 O O . ALA A 1 82 ? 37.840 -9.133 -1.895 1.00 77.50 82 ALA A O 1
ATOM 647 N N . GLU A 1 83 ? 38.407 -9.037 0.273 1.00 78.25 83 GLU A N 1
ATOM 648 C CA . GLU A 1 83 ? 38.018 -10.416 0.568 1.00 78.25 83 GLU A CA 1
ATOM 649 C C . GLU A 1 83 ? 36.496 -10.613 0.477 1.00 78.25 83 GLU A C 1
ATOM 651 O O . GLU A 1 83 ? 36.030 -11.598 -0.099 1.00 78.25 83 GLU A O 1
ATOM 656 N N . LEU A 1 84 ? 35.710 -9.657 0.982 1.00 77.06 84 LEU A N 1
ATOM 657 C CA . LEU A 1 84 ? 34.250 -9.658 0.867 1.00 77.06 84 LEU A CA 1
ATOM 658 C C . LEU A 1 84 ? 33.791 -9.526 -0.584 1.00 77.06 84 LEU A C 1
ATOM 660 O O . LEU A 1 84 ? 32.916 -10.278 -1.002 1.00 77.06 84 LEU A O 1
ATOM 664 N N . ALA A 1 85 ? 34.406 -8.640 -1.370 1.00 74.12 85 ALA A N 1
ATOM 665 C CA . ALA A 1 85 ? 34.118 -8.511 -2.797 1.00 74.12 85 ALA A CA 1
ATOM 666 C C . ALA A 1 85 ? 34.384 -9.825 -3.545 1.00 74.12 85 ALA A C 1
ATOM 668 O O . ALA A 1 85 ? 33.589 -10.223 -4.388 1.00 74.12 85 ALA A O 1
ATOM 669 N N . LYS A 1 86 ? 35.444 -10.556 -3.179 1.00 72.94 86 LYS A N 1
ATOM 670 C CA . LYS A 1 86 ? 35.733 -11.882 -3.739 1.00 72.94 86 LYS A CA 1
ATOM 671 C C . LYS A 1 86 ? 34.715 -12.949 -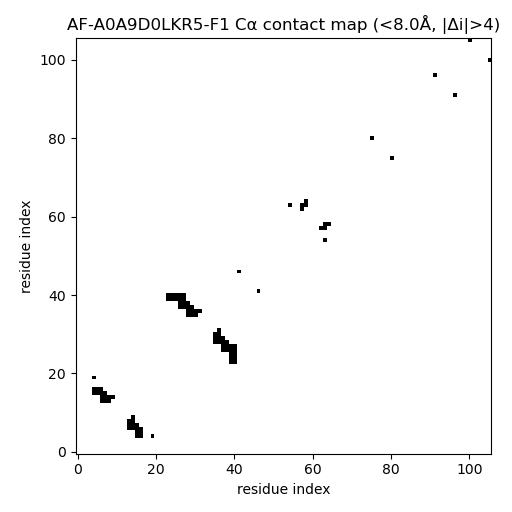3.315 1.00 72.94 86 LYS A C 1
ATOM 673 O O . LYS A 1 86 ? 34.422 -13.846 -4.097 1.00 72.94 86 LYS A O 1
ATOM 678 N N . LYS A 1 87 ? 34.201 -12.886 -2.081 1.00 75.44 87 LYS A N 1
ATOM 679 C CA . LYS A 1 87 ? 33.210 -13.844 -1.549 1.00 75.44 87 LYS A CA 1
ATOM 680 C C . LYS A 1 87 ? 31.789 -13.585 -2.056 1.00 75.44 87 LYS A C 1
ATOM 682 O O . LYS A 1 87 ? 31.022 -14.532 -2.189 1.00 75.44 87 LYS A O 1
ATOM 687 N N . LEU A 1 88 ? 31.440 -12.321 -2.291 1.00 72.25 88 LEU A N 1
ATOM 688 C CA . LEU A 1 88 ? 30.096 -11.872 -2.675 1.00 72.25 88 LEU A CA 1
ATOM 689 C C . LEU A 1 88 ? 29.964 -11.589 -4.179 1.00 72.25 88 LEU A C 1
ATOM 691 O O . LEU A 1 88 ? 28.850 -11.483 -4.683 1.00 72.25 88 LEU A O 1
ATOM 695 N N . GLY A 1 89 ? 31.084 -11.475 -4.894 1.00 64.62 89 GLY A N 1
ATOM 696 C CA . GLY A 1 89 ? 31.143 -11.291 -6.340 1.00 64.62 89 GLY A CA 1
ATOM 697 C C . GLY A 1 89 ? 30.873 -12.593 -7.084 1.00 64.62 89 GLY A C 1
ATOM 698 O O . GLY A 1 89 ? 31.800 -13.237 -7.569 1.00 64.62 89 GLY A O 1
ATOM 699 N N . ILE A 1 90 ? 29.603 -12.991 -7.152 1.00 61.31 90 ILE A N 1
ATOM 700 C CA . ILE A 1 90 ? 29.128 -13.932 -8.180 1.00 61.31 90 ILE A CA 1
ATOM 701 C C . ILE A 1 90 ? 29.006 -13.198 -9.528 1.00 61.31 90 ILE A C 1
ATOM 703 O O . ILE A 1 90 ? 29.253 -13.794 -10.572 1.00 61.31 90 ILE A O 1
ATOM 707 N N . ASP A 1 91 ? 28.743 -11.890 -9.480 1.00 62.31 91 ASP A N 1
ATOM 708 C CA . ASP A 1 91 ? 28.603 -10.990 -10.622 1.00 62.31 91 ASP A CA 1
ATOM 709 C C . ASP A 1 91 ? 29.585 -9.807 -10.512 1.00 62.31 91 ASP A C 1
ATOM 711 O O . ASP A 1 91 ? 30.038 -9.485 -9.403 1.00 62.31 91 ASP A O 1
ATOM 715 N N . PRO A 1 92 ? 29.934 -9.144 -11.634 1.00 65.12 92 PRO A N 1
ATOM 716 C CA . PRO A 1 92 ? 30.726 -7.923 -11.599 1.00 65.12 92 PRO A CA 1
ATOM 717 C C . PRO A 1 92 ? 30.066 -6.873 -10.689 1.00 65.12 92 PRO A C 1
ATOM 719 O O . PRO A 1 92 ? 28.835 -6.780 -10.632 1.00 65.12 92 PRO A O 1
ATOM 722 N N . PRO A 1 93 ? 30.858 -6.068 -9.956 1.00 69.81 93 PRO A N 1
ATOM 723 C CA . PRO A 1 93 ? 30.324 -5.020 -9.101 1.00 69.81 93 PRO A CA 1
ATOM 724 C C . PRO A 1 93 ? 29.352 -4.126 -9.877 1.00 69.81 93 PRO A C 1
ATOM 726 O O . PRO A 1 93 ? 29.645 -3.718 -10.999 1.00 69.81 93 PRO A O 1
ATOM 729 N N . LEU A 1 94 ? 28.236 -3.733 -9.255 1.00 63.62 94 LEU A N 1
ATOM 730 C CA . LEU A 1 94 ? 27.263 -2.796 -9.845 1.00 63.62 94 LEU A CA 1
ATOM 731 C C . LEU A 1 94 ? 27.917 -1.513 -10.384 1.00 63.62 94 LEU A C 1
ATOM 733 O O . LEU A 1 94 ? 27.429 -0.924 -11.343 1.00 63.62 94 LEU A O 1
ATOM 737 N N . SER A 1 95 ? 29.037 -1.089 -9.794 1.00 68.88 95 SER A N 1
ATOM 738 C CA . SER A 1 95 ? 29.830 0.036 -10.288 1.00 68.88 95 SER A CA 1
ATOM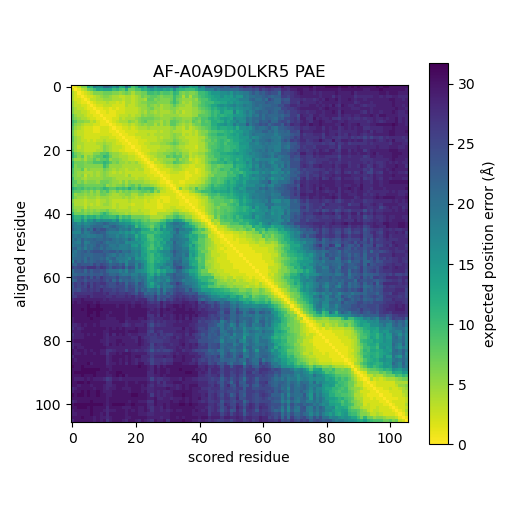 739 C C . SER A 1 95 ? 30.443 -0.211 -11.666 1.00 68.88 95 SER A C 1
ATOM 741 O O . SER A 1 95 ? 30.517 0.720 -12.457 1.00 68.88 95 SER A O 1
ATOM 743 N N . GLU A 1 96 ? 30.889 -1.431 -11.958 1.00 69.56 96 GLU A N 1
ATOM 744 C CA . GLU A 1 96 ? 31.430 -1.796 -13.271 1.00 69.56 96 GLU A CA 1
ATOM 745 C C . GLU A 1 96 ? 30.310 -1.917 -14.303 1.00 69.56 96 GLU A C 1
ATOM 747 O O . GLU A 1 96 ? 30.424 -1.323 -15.371 1.00 69.56 96 GLU A O 1
ATOM 752 N N . ILE A 1 97 ? 29.183 -2.538 -13.935 1.00 70.94 97 ILE A N 1
ATOM 753 C CA . ILE A 1 97 ? 27.978 -2.614 -14.780 1.00 70.94 97 ILE A CA 1
ATOM 754 C C . ILE A 1 97 ? 27.494 -1.202 -15.151 1.00 70.94 97 ILE A C 1
ATOM 756 O O . ILE A 1 97 ? 27.302 -0.893 -16.323 1.00 70.94 97 ILE A O 1
ATOM 760 N N . ALA A 1 98 ? 27.403 -0.294 -14.175 1.00 70.25 98 ALA A N 1
ATOM 761 C CA . ALA A 1 98 ? 26.987 1.090 -14.410 1.00 70.25 98 ALA A CA 1
ATOM 762 C C . ALA A 1 98 ? 27.974 1.887 -15.288 1.00 70.25 98 ALA A C 1
ATOM 764 O O . ALA A 1 98 ? 27.574 2.808 -16.005 1.00 70.25 98 ALA A O 1
ATOM 765 N N . ILE A 1 99 ? 29.274 1.573 -15.230 1.00 77.94 99 ILE A N 1
ATOM 766 C CA . ILE A 1 99 ? 30.287 2.185 -16.103 1.00 77.94 99 ILE A CA 1
ATOM 767 C C . ILE A 1 99 ? 30.169 1.634 -17.528 1.00 77.94 99 ILE A C 1
ATOM 769 O O . ILE A 1 99 ? 30.298 2.403 -18.484 1.00 77.94 99 ILE A O 1
ATOM 773 N N . GLU A 1 100 ? 29.929 0.332 -17.682 1.00 76.38 100 GLU A N 1
ATOM 774 C CA . GLU A 1 100 ? 29.735 -0.309 -18.982 1.00 76.38 100 GLU A CA 1
ATOM 775 C C . GLU A 1 100 ? 28.458 0.170 -19.675 1.00 76.38 100 GLU A C 1
ATOM 777 O O . GLU A 1 100 ? 28.531 0.566 -20.837 1.00 76.38 100 GLU A O 1
ATOM 782 N N . GLU A 1 101 ? 27.326 0.251 -18.973 1.00 76.12 101 GLU A N 1
ATOM 783 C CA . GLU A 1 101 ? 26.061 0.761 -19.527 1.00 76.12 101 GLU A CA 1
ATOM 784 C C . GLU A 1 101 ? 26.198 2.205 -20.022 1.00 76.12 101 GLU A C 1
ATOM 786 O O . GLU A 1 101 ? 25.834 2.522 -21.158 1.00 76.12 101 GLU A O 1
ATOM 791 N N . ARG A 1 102 ? 26.847 3.065 -19.225 1.00 73.94 102 ARG A N 1
ATOM 792 C CA . ARG A 1 102 ? 27.101 4.463 -19.601 1.00 73.94 102 ARG A CA 1
ATOM 793 C C . ARG A 1 102 ? 28.025 4.582 -20.820 1.00 73.94 102 ARG A C 1
ATOM 795 O O . ARG A 1 102 ? 27.892 5.522 -21.599 1.00 73.94 102 ARG A O 1
ATOM 802 N N . ARG A 1 103 ? 28.973 3.653 -21.002 1.00 79.44 103 ARG A N 1
ATOM 803 C CA . ARG A 1 103 ? 29.823 3.583 -22.209 1.00 79.44 103 ARG A CA 1
ATOM 804 C C . ARG A 1 103 ? 29.076 3.012 -23.415 1.00 79.44 103 ARG A C 1
ATOM 806 O O . ARG A 1 103 ? 29.371 3.414 -24.537 1.00 79.44 103 ARG A O 1
ATOM 813 N N . ALA A 1 104 ? 28.132 2.104 -23.187 1.00 76.88 104 ALA A N 1
ATOM 814 C CA . ALA A 1 104 ? 27.281 1.505 -24.210 1.00 76.88 104 ALA A CA 1
ATOM 815 C C . ALA A 1 104 ? 26.140 2.433 -24.674 1.00 76.88 104 ALA A C 1
ATOM 817 O O . ALA A 1 104 ? 25.471 2.117 -25.655 1.00 76.88 104 ALA A O 1
ATOM 818 N N . GLY A 1 105 ? 25.958 3.589 -24.024 1.00 62.00 105 GLY A N 1
ATOM 819 C CA . GLY A 1 105 ? 25.015 4.629 -24.442 1.00 62.00 105 GLY A CA 1
ATOM 820 C C . GLY A 1 105 ? 23.567 4.378 -24.017 1.00 62.00 105 GLY A C 1
ATOM 821 O O . GLY A 1 105 ? 22.664 4.900 -24.672 1.00 62.00 105 GLY A O 1
ATOM 822 N N . TRP A 1 106 ? 23.367 3.584 -22.962 1.00 50.97 106 TRP A N 1
ATOM 823 C CA . TRP A 1 106 ? 22.083 3.427 -22.274 1.00 50.97 106 TRP A CA 1
ATOM 824 C C . TRP A 1 106 ? 21.877 4.524 -21.224 1.00 50.97 106 TRP A C 1
ATOM 826 O O . TRP A 1 106 ? 22.881 4.968 -20.614 1.00 50.97 106 TRP A O 1
#

Secondary structure (DSSP, 8-state):
-PPP---EEETTEEE--GGGGTT-SSEEEEEETTEEEEEEPPPHHHHHHHHHHHHHHHHHTT-S---------SPPPHHHHHHHHHHH-SS--HHHHHHHHHHHT-

Foldseek 3Di:
DDDDWDWDQDPVGIRGPVVVVPPAPAWDWDDDPPDIDIDGDPPPVVVVVVVVVVVVVCVVVVVDDPPDPDDPPPDQDPVSVVVVCVVVPPDDPPVVVVVVVVVVPD

Mean predicted aligned error: 17.81 Å